Protein AF-A0AAU7NV98-F1 (afdb_monomer)

Sequence (110 aa):
MKRVLNKAGLRRSWMLVFLMVLLPISVEAEEDGRYHAIVLHEGGRTGQSGSFMPKVFIIDSKQGHMWTWEQKTKLQTPKGEFALGTVLTYQGQVRPGKQIGDMVDQAVGR

Mean predicted aligned error: 16.28 Å

pLDDT: mean 71.22, std 14.99, range [38.59, 95.44]

Foldseek 3Di:
DDDDDPVVVVVVVVVVVVVVVPDPPDDPVPVPDQKDKDWAPPPDDPPDPFAPDTKIWIAGPPFQWIWIKGFQGFDQDPVRHTDGGIDIGTPGGDDDDPDPPPHDDDPPDD

Secondary structure (DSSP, 8-state):
------HHHHHHHHHHHHHHHTS-------SS-SEEEEEE--TT-TT--S-SS-EEEEEETTT-EEEEEEEEEEEEPTTS-EEEEEEEEEEEE----SSTT---------

Solvent-accessible surface area (backbone atoms only — not comparable to full-atom values): 7044 Å² total; per-residue (Å²): 138,83,82,81,77,62,64,68,59,55,52,52,52,51,52,52,52,54,55,60,73,68,55,81,91,78,74,85,78,62,89,70,56,60,66,47,77,44,79,40,85,75,44,69,63,94,82,69,87,57,39,93,41,62,34,31,39,36,36,29,76,83,72,27,38,32,34,39,40,37,47,55,32,74,37,80,42,100,84,77,46,76,43,73,38,73,48,78,44,81,74,50,69,51,62,95,51,98,50,94,84,54,74,79,75,80,80,76,80,127

Radius of gyration: 27.64 Å; Cα contacts (8 Å, |Δi|>4): 134; chains: 1; bounding box: 88×34×58 Å

Organism: NCBI:txid3067653

Structure (mmCIF, N/CA/C/O backbone):
data_AF-A0AAU7NV98-F1
#
_entry.id   AF-A0AAU7NV98-F1
#
loop_
_atom_site.group_PDB
_atom_site.id
_atom_site.type_symbol
_atom_site.label_atom_id
_atom_site.label_alt_id
_atom_site.label_comp_id
_atom_site.label_asym_id
_atom_site.label_entity_id
_atom_site.label_seq_id
_atom_site.pdbx_PDB_ins_code
_atom_site.Cartn_x
_atom_site.Cartn_y
_atom_site.Cartn_z
_atom_site.occupancy
_atom_site.B_iso_or_equiv
_atom_site.auth_seq_id
_atom_site.auth_comp_id
_atom_site.auth_asym_id
_atom_site.auth_atom_id
_atom_site.pdbx_PDB_model_num
ATOM 1 N N . MET A 1 1 ? 62.923 -14.566 -34.286 1.00 43.66 1 MET A N 1
ATOM 2 C CA . MET A 1 1 ? 62.393 -13.244 -33.876 1.00 43.66 1 MET A CA 1
ATOM 3 C C . MET A 1 1 ? 61.551 -13.410 -32.611 1.00 43.66 1 MET A C 1
ATOM 5 O O . MET A 1 1 ? 60.505 -14.039 -32.683 1.00 43.66 1 MET A O 1
ATOM 9 N N . LYS A 1 2 ? 62.009 -12.938 -31.441 1.00 48.34 2 LYS A N 1
ATOM 10 C CA . LYS A 1 2 ? 61.248 -13.018 -30.176 1.00 48.34 2 LYS A CA 1
ATOM 11 C C . LYS A 1 2 ? 60.476 -11.705 -29.981 1.00 48.34 2 LYS A C 1
ATOM 13 O O . LYS A 1 2 ? 61.104 -10.657 -29.873 1.00 48.34 2 LYS A O 1
ATOM 18 N N . ARG A 1 3 ? 59.135 -11.743 -29.975 1.00 61.53 3 ARG A N 1
ATOM 19 C CA . ARG A 1 3 ? 58.305 -10.561 -29.662 1.00 61.53 3 ARG A CA 1
ATOM 20 C C . ARG A 1 3 ? 58.517 -10.190 -28.198 1.00 61.53 3 ARG A C 1
ATOM 22 O O . ARG A 1 3 ? 58.245 -10.994 -27.310 1.00 61.53 3 ARG A O 1
ATOM 29 N N . VAL A 1 4 ? 58.997 -8.975 -27.955 1.00 62.75 4 VAL A N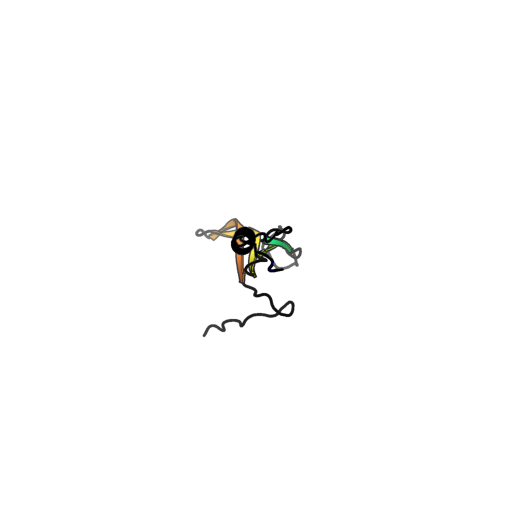 1
ATOM 30 C CA . VAL A 1 4 ? 59.092 -8.406 -26.610 1.00 62.75 4 VAL A CA 1
ATOM 31 C C . VAL A 1 4 ? 57.675 -8.066 -26.160 1.00 62.75 4 VAL A C 1
ATOM 33 O O . VAL A 1 4 ? 57.049 -7.139 -26.669 1.00 62.75 4 VAL A O 1
ATOM 36 N N . LEU A 1 5 ? 57.138 -8.870 -25.243 1.00 62.69 5 LEU A N 1
ATOM 37 C CA . LEU A 1 5 ? 55.810 -8.661 -24.682 1.00 62.69 5 LEU A CA 1
ATOM 38 C C . LEU A 1 5 ? 55.840 -7.404 -23.801 1.00 62.69 5 LEU A C 1
ATOM 40 O O . LEU A 1 5 ? 56.531 -7.363 -22.781 1.00 62.69 5 LEU A O 1
ATOM 44 N N . ASN A 1 6 ? 55.110 -6.367 -24.212 1.00 63.28 6 ASN A N 1
ATOM 45 C CA . ASN A 1 6 ? 55.081 -5.078 -23.530 1.00 63.28 6 ASN A CA 1
ATOM 46 C C . ASN A 1 6 ? 54.315 -5.191 -22.196 1.00 63.28 6 ASN A C 1
ATOM 48 O O . ASN A 1 6 ? 53.100 -4.995 -22.126 1.00 63.28 6 ASN A O 1
ATOM 52 N N . LYS A 1 7 ? 55.041 -5.530 -21.122 1.00 59.59 7 LYS A N 1
ATOM 53 C CA . LYS A 1 7 ? 54.505 -5.731 -19.762 1.00 59.59 7 LYS A CA 1
ATOM 54 C C . LYS A 1 7 ? 53.750 -4.505 -19.231 1.00 59.59 7 LYS A C 1
ATOM 56 O O . LYS A 1 7 ? 52.847 -4.658 -18.411 1.00 59.59 7 LYS A O 1
ATOM 61 N N . ALA A 1 8 ? 54.081 -3.303 -19.711 1.00 60.91 8 ALA A N 1
ATOM 62 C CA . ALA A 1 8 ? 53.393 -2.071 -19.336 1.00 60.91 8 ALA A CA 1
ATOM 63 C C . ALA A 1 8 ? 51.962 -2.002 -19.901 1.00 60.91 8 ALA A C 1
ATOM 65 O O . ALA A 1 8 ? 51.050 -1.568 -19.200 1.00 60.91 8 ALA A O 1
ATOM 66 N N . GLY A 1 9 ? 51.740 -2.492 -21.127 1.00 61.09 9 GLY A N 1
ATOM 67 C CA . GLY A 1 9 ? 50.400 -2.603 -21.715 1.00 61.09 9 GLY A CA 1
ATOM 68 C C . GLY A 1 9 ? 49.538 -3.643 -20.997 1.00 61.09 9 GLY A C 1
ATOM 69 O O . GLY A 1 9 ? 48.356 -3.409 -20.758 1.00 61.09 9 GLY A O 1
ATOM 70 N N . LEU A 1 10 ? 50.154 -4.747 -20.561 1.00 67.88 10 LEU A N 1
ATOM 71 C CA . LEU A 1 10 ? 49.465 -5.799 -19.812 1.00 67.88 10 LEU A CA 1
ATOM 72 C C . LEU A 1 10 ? 48.995 -5.312 -18.430 1.00 67.88 10 LEU A C 1
ATOM 74 O O . LEU A 1 10 ? 47.861 -5.571 -18.043 1.00 67.88 10 LEU A O 1
ATOM 78 N N . ARG A 1 11 ? 49.827 -4.534 -17.722 1.00 68.44 11 ARG A N 1
ATOM 79 C CA . ARG A 1 11 ? 49.471 -3.929 -16.423 1.00 68.44 11 ARG A CA 1
ATOM 80 C C . ARG A 1 11 ? 48.366 -2.879 -16.540 1.00 68.44 11 ARG A C 1
ATOM 82 O O . ARG A 1 11 ? 47.466 -2.856 -15.709 1.00 68.44 11 ARG A O 1
ATOM 89 N N . ARG A 1 12 ? 48.407 -2.043 -17.584 1.00 69.56 12 ARG A N 1
ATOM 90 C CA . ARG A 1 12 ? 47.350 -1.056 -17.869 1.00 69.56 12 ARG A CA 1
ATOM 91 C C . ARG A 1 12 ? 46.020 -1.731 -18.203 1.00 69.56 12 ARG A C 1
ATOM 93 O O . ARG A 1 12 ? 44.990 -1.301 -17.705 1.00 69.56 12 ARG A O 1
ATOM 100 N N . SER A 1 13 ? 46.057 -2.818 -18.973 1.00 71.50 13 SER A N 1
ATOM 101 C CA . SER A 1 13 ? 44.869 -3.617 -19.297 1.00 71.50 13 SER A CA 1
ATOM 102 C C . SER A 1 13 ? 44.230 -4.228 -18.044 1.00 71.50 13 SER A C 1
ATOM 104 O O . SER A 1 13 ? 43.028 -4.104 -17.833 1.00 71.50 13 SER A O 1
ATOM 106 N N . TRP A 1 14 ? 45.040 -4.782 -17.139 1.00 77.00 14 TRP A N 1
ATOM 107 C CA . TRP A 1 14 ? 44.544 -5.338 -15.875 1.00 77.00 14 TRP A CA 1
ATOM 108 C C . TRP A 1 14 ? 43.956 -4.280 -14.942 1.00 77.00 14 TRP A C 1
ATOM 110 O O . TRP A 1 14 ? 42.952 -4.531 -14.282 1.00 77.00 14 TRP A O 1
ATOM 120 N N . MET A 1 15 ? 44.541 -3.083 -14.919 1.00 75.69 15 MET A N 1
ATOM 121 C CA . MET A 1 15 ? 44.028 -1.975 -14.118 1.00 75.69 15 MET A CA 1
ATOM 122 C C . MET A 1 15 ? 42.673 -1.467 -14.641 1.00 75.69 15 MET A C 1
ATOM 124 O O . MET A 1 15 ? 41.802 -1.138 -13.843 1.00 75.69 15 MET A O 1
ATOM 128 N N . LEU A 1 16 ? 42.463 -1.474 -15.963 1.00 74.12 16 LEU A N 1
ATOM 129 C CA . LEU A 1 16 ? 41.179 -1.128 -16.586 1.00 74.12 16 LEU A CA 1
ATOM 130 C C . LEU A 1 16 ? 40.090 -2.173 -16.298 1.00 74.12 16 LEU A C 1
ATOM 132 O O . LEU A 1 16 ? 38.950 -1.802 -16.032 1.00 74.12 16 LEU A O 1
ATOM 136 N N . VAL A 1 17 ? 40.440 -3.464 -16.282 1.00 77.56 17 VAL A N 1
ATOM 137 C CA . VAL A 1 17 ? 39.510 -4.541 -15.894 1.00 77.56 17 VAL A CA 1
ATOM 138 C C . VAL A 1 17 ? 39.124 -4.422 -14.417 1.00 77.56 17 VAL A C 1
ATOM 140 O O . VAL A 1 17 ? 37.948 -4.521 -14.081 1.00 77.56 17 VAL A O 1
ATOM 143 N N . PHE A 1 18 ? 40.089 -4.143 -13.537 1.00 76.88 18 PHE A N 1
ATOM 144 C CA . PHE A 1 18 ? 39.821 -3.963 -12.107 1.00 76.88 18 PHE A CA 1
ATOM 145 C C . PHE A 1 18 ? 38.945 -2.730 -11.838 1.00 76.88 18 PHE A C 1
ATOM 147 O O . PHE A 1 18 ? 38.048 -2.776 -11.001 1.00 76.88 18 PHE A O 1
ATOM 154 N N . LEU A 1 19 ? 39.154 -1.651 -12.599 1.00 73.94 19 LEU A N 1
ATOM 155 C CA . LEU A 1 19 ? 38.345 -0.436 -12.523 1.00 73.94 19 LEU A CA 1
ATOM 156 C C . LEU A 1 19 ? 36.903 -0.656 -13.014 1.00 73.94 19 LEU A C 1
ATOM 158 O O . LEU A 1 19 ? 35.993 -0.068 -12.442 1.00 73.94 19 LEU A O 1
ATOM 162 N N . MET A 1 20 ? 36.671 -1.528 -14.005 1.00 70.19 20 MET A N 1
ATOM 163 C CA . MET A 1 20 ? 35.311 -1.897 -14.432 1.00 70.19 20 MET A CA 1
ATOM 164 C C . MET A 1 20 ? 34.560 -2.754 -13.405 1.00 70.19 20 MET A C 1
ATOM 166 O O . MET A 1 20 ? 33.350 -2.611 -13.275 1.00 70.19 20 MET A O 1
ATOM 170 N N . VAL A 1 21 ? 35.256 -3.614 -12.653 1.00 69.81 21 VAL A N 1
ATOM 171 C CA . VAL A 1 21 ? 34.647 -4.465 -11.608 1.00 69.81 21 VAL A CA 1
ATOM 172 C C . VAL A 1 21 ? 34.244 -3.655 -10.364 1.00 69.81 21 VAL A C 1
ATOM 174 O O . VAL A 1 21 ? 33.362 -4.066 -9.617 1.00 69.81 21 VAL A O 1
ATOM 177 N N . LEU A 1 22 ? 34.858 -2.487 -10.154 1.00 65.62 22 LEU A N 1
ATOM 178 C CA . LEU A 1 22 ? 34.575 -1.578 -9.036 1.00 65.62 22 LEU A CA 1
ATOM 179 C C . LEU A 1 22 ? 33.440 -0.577 -9.310 1.00 65.62 22 LEU A C 1
ATOM 181 O O . LEU A 1 22 ? 33.115 0.211 -8.422 1.00 65.62 22 LEU A O 1
ATOM 185 N N . LEU A 1 23 ? 32.840 -0.578 -10.504 1.00 65.25 23 LEU A N 1
ATOM 186 C CA . LEU A 1 23 ? 31.701 0.288 -10.804 1.00 65.25 23 LEU A CA 1
ATOM 187 C C . LEU A 1 23 ? 30.429 -0.301 -10.164 1.00 65.25 23 LEU A C 1
ATOM 189 O O . LEU A 1 23 ? 30.006 -1.387 -10.565 1.00 65.25 23 LEU A O 1
ATOM 193 N N . PRO A 1 24 ? 29.791 0.374 -9.188 1.00 62.12 24 PRO A N 1
ATOM 194 C CA . PRO A 1 24 ? 28.509 -0.077 -8.666 1.00 62.12 24 PRO A CA 1
ATOM 195 C C . PRO A 1 24 ? 27.454 0.036 -9.773 1.00 62.12 24 PRO A C 1
ATOM 197 O O . PRO A 1 24 ? 27.106 1.135 -10.205 1.00 62.12 24 PRO A O 1
ATOM 200 N N . ILE A 1 25 ? 26.935 -1.101 -10.239 1.00 63.84 25 ILE A N 1
ATOM 201 C CA . ILE A 1 25 ? 25.778 -1.142 -11.138 1.00 63.84 25 ILE A CA 1
ATOM 202 C C . ILE A 1 25 ? 24.528 -0.942 -10.277 1.00 63.84 25 ILE A C 1
ATOM 204 O O . ILE A 1 25 ? 23.848 -1.897 -9.920 1.00 63.84 25 ILE A O 1
ATOM 208 N N . SER A 1 26 ? 24.251 0.300 -9.894 1.00 60.72 26 SER A N 1
ATOM 209 C CA . SER A 1 26 ? 23.048 0.630 -9.127 1.00 60.72 26 SER A CA 1
ATOM 210 C C . SER A 1 26 ? 22.314 1.778 -9.790 1.00 60.72 26 SER A C 1
ATOM 212 O O . SER A 1 26 ? 22.342 2.909 -9.316 1.00 60.72 26 SER A O 1
ATOM 214 N N . VAL A 1 27 ? 21.650 1.467 -10.898 1.00 50.31 27 VAL A N 1
ATOM 215 C CA . VAL A 1 27 ? 20.558 2.289 -11.411 1.00 50.31 27 VAL A CA 1
ATOM 216 C C . VAL A 1 27 ? 19.421 1.333 -11.752 1.00 50.31 27 VAL A C 1
ATOM 218 O O . VAL A 1 27 ? 19.244 0.931 -12.897 1.00 50.31 27 VAL A O 1
ATOM 221 N N . GLU A 1 28 ? 18.661 0.932 -10.728 1.00 53.72 28 GLU A N 1
ATOM 222 C CA . GLU A 1 28 ? 17.245 0.633 -10.947 1.00 53.72 28 GLU A CA 1
ATOM 223 C C . GLU A 1 28 ? 16.617 1.972 -11.345 1.00 53.72 28 GLU A C 1
ATOM 225 O O . GLU A 1 28 ? 16.292 2.799 -10.495 1.00 53.72 28 GLU A O 1
ATOM 230 N N . ALA A 1 29 ? 16.569 2.239 -12.651 1.00 46.62 29 ALA A N 1
ATOM 231 C CA . ALA A 1 29 ? 15.746 3.299 -13.202 1.00 46.62 29 ALA A CA 1
ATOM 232 C C . ALA A 1 29 ? 14.291 2.872 -12.993 1.00 46.62 29 ALA A C 1
ATOM 234 O O . ALA A 1 29 ? 13.692 2.189 -13.818 1.00 46.62 29 ALA A O 1
ATOM 235 N N . GLU A 1 30 ? 13.764 3.200 -11.823 1.00 54.94 30 GLU A N 1
ATOM 236 C CA . GLU A 1 30 ? 12.361 3.043 -11.488 1.00 54.94 30 GLU A CA 1
ATOM 237 C C . GLU A 1 30 ? 11.598 4.162 -12.216 1.00 54.94 30 GLU A C 1
ATOM 239 O O . GLU A 1 30 ? 11.316 5.216 -11.653 1.00 54.94 30 GLU A O 1
ATOM 244 N N . GLU A 1 31 ? 11.364 3.980 -13.523 1.00 56.62 31 GLU A N 1
ATOM 245 C CA . GLU A 1 31 ? 10.587 4.924 -14.351 1.00 56.62 31 GLU A CA 1
ATOM 246 C C . GLU A 1 31 ? 9.137 5.084 -13.859 1.00 56.62 31 GLU A C 1
ATOM 248 O O . GLU A 1 31 ? 8.469 6.057 -14.201 1.00 56.62 31 GLU A O 1
ATOM 253 N N . ASP A 1 32 ? 8.675 4.162 -13.017 1.00 64.75 32 ASP A N 1
ATOM 254 C CA . ASP A 1 32 ? 7.341 4.108 -12.438 1.00 64.75 32 ASP A CA 1
ATOM 255 C C . ASP A 1 32 ? 7.527 3.943 -10.922 1.00 64.75 32 ASP A C 1
ATOM 257 O O . ASP A 1 32 ? 7.802 2.847 -10.443 1.00 64.75 32 ASP A O 1
ATOM 261 N N . GLY A 1 33 ? 7.565 5.064 -10.193 1.00 76.31 33 GLY A N 1
ATOM 262 C CA . GLY A 1 33 ? 8.078 5.140 -8.818 1.00 76.31 33 GLY A CA 1
ATOM 263 C C . GLY A 1 33 ? 7.565 4.052 -7.860 1.00 76.31 33 GLY A C 1
ATOM 264 O O . GLY A 1 33 ? 6.438 3.586 -7.976 1.00 76.31 33 GLY A O 1
ATOM 265 N N . ARG A 1 34 ? 8.375 3.720 -6.843 1.00 87.44 34 ARG A N 1
ATOM 266 C CA . ARG A 1 34 ? 8.215 2.597 -5.891 1.00 87.44 34 ARG A CA 1
ATOM 267 C C . ARG A 1 34 ? 6.815 2.329 -5.365 1.00 87.44 34 ARG A C 1
ATOM 269 O O . ARG A 1 34 ? 6.485 1.199 -5.018 1.00 87.44 34 ARG A O 1
ATOM 276 N N . TYR A 1 35 ? 6.018 3.372 -5.210 1.00 91.00 35 TYR A N 1
ATOM 277 C CA . TYR A 1 35 ? 4.677 3.265 -4.669 1.00 91.00 35 TYR A CA 1
ATOM 278 C C . TYR A 1 35 ? 3.660 3.476 -5.782 1.00 91.00 35 TYR A C 1
ATOM 280 O O . TYR A 1 35 ? 3.523 4.587 -6.293 1.00 91.00 35 TYR A O 1
ATOM 288 N N . HIS A 1 36 ? 2.885 2.439 -6.087 1.00 91.44 36 HIS A N 1
ATOM 289 C CA . HIS A 1 36 ? 1.768 2.549 -7.018 1.00 91.44 36 HIS A CA 1
ATOM 290 C C . HIS A 1 36 ? 0.467 2.755 -6.248 1.00 91.44 36 HIS A C 1
ATOM 292 O O . HIS A 1 36 ? 0.169 2.017 -5.306 1.00 91.44 36 HIS A O 1
ATOM 298 N N . ALA A 1 37 ? -0.314 3.751 -6.664 1.00 91.56 37 ALA A N 1
ATOM 299 C CA . ALA A 1 37 ? -1.602 4.090 -6.073 1.00 91.56 37 ALA A CA 1
ATOM 300 C C . ALA A 1 37 ? -2.745 3.756 -7.041 1.00 91.56 37 ALA A C 1
ATOM 302 O O . ALA A 1 37 ? -2.774 4.229 -8.175 1.00 91.56 37 ALA A O 1
ATOM 303 N N . ILE A 1 38 ? -3.709 2.962 -6.580 1.00 90.00 38 ILE A N 1
ATOM 304 C CA . ILE A 1 38 ? -4.861 2.497 -7.354 1.00 90.00 38 ILE A CA 1
ATOM 305 C C . ILE A 1 38 ? -6.133 2.983 -6.668 1.00 90.00 38 ILE A C 1
ATOM 307 O O . ILE A 1 38 ? -6.390 2.680 -5.503 1.00 90.00 38 ILE A O 1
ATOM 311 N N . VAL A 1 39 ? -6.955 3.736 -7.396 1.00 88.31 39 VAL A N 1
ATOM 312 C CA . VAL A 1 39 ? -8.244 4.220 -6.895 1.00 88.31 39 VAL A CA 1
ATOM 313 C C . VAL A 1 39 ? -9.259 3.074 -6.911 1.00 88.31 39 VAL A C 1
ATOM 315 O O . VAL A 1 39 ? -9.628 2.563 -7.969 1.00 88.31 39 VAL A O 1
ATOM 318 N N . LEU A 1 40 ? -9.738 2.677 -5.734 1.00 83.38 40 LEU A N 1
ATOM 319 C CA . LEU A 1 40 ? -10.796 1.686 -5.570 1.00 83.38 40 LEU A CA 1
ATOM 320 C C . LEU A 1 40 ? -12.153 2.393 -5.689 1.00 83.38 40 LEU A C 1
ATOM 322 O O . LEU A 1 40 ? -12.584 3.116 -4.789 1.00 83.38 40 LEU A O 1
ATOM 326 N N . HIS A 1 41 ? -12.834 2.179 -6.814 1.00 69.69 41 HIS A N 1
ATOM 327 C CA . HIS A 1 41 ? -14.090 2.860 -7.152 1.00 69.69 41 HIS A CA 1
ATOM 328 C C . HIS A 1 41 ? -15.326 2.297 -6.416 1.00 69.69 41 HIS A C 1
ATOM 330 O O . HIS A 1 41 ? -16.427 2.809 -6.592 1.00 69.69 41 HIS A O 1
ATOM 336 N N . GLU A 1 42 ? -15.169 1.295 -5.542 1.00 61.34 42 GLU A N 1
ATOM 337 C CA . GLU A 1 42 ? -16.266 0.705 -4.754 1.00 61.34 42 GLU A CA 1
ATOM 338 C C . GLU A 1 42 ? -16.465 1.344 -3.361 1.00 61.34 42 GLU A C 1
ATOM 340 O O . GLU A 1 42 ? -16.917 0.697 -2.418 1.00 61.34 42 GLU A O 1
ATOM 345 N N . GLY A 1 43 ? -16.181 2.636 -3.199 1.00 50.22 43 GLY A N 1
ATOM 346 C CA . GLY A 1 43 ? -16.586 3.395 -2.009 1.00 50.22 43 GLY A CA 1
ATOM 347 C C . GLY A 1 43 ? -18.059 3.808 -2.079 1.00 50.22 43 GLY A C 1
ATOM 348 O O . GLY A 1 43 ? -18.342 4.999 -2.142 1.00 50.22 43 GLY A O 1
ATOM 349 N N . GLY A 1 44 ? -18.998 2.857 -2.172 1.00 45.47 44 GLY A N 1
ATOM 350 C CA . GLY A 1 44 ? -20.410 3.223 -2.363 1.00 45.47 44 GLY A CA 1
ATOM 351 C C . GLY A 1 44 ? -21.426 2.129 -2.695 1.00 45.47 44 GLY A C 1
ATOM 352 O O . GLY A 1 44 ? -22.507 2.467 -3.176 1.00 45.47 44 GLY A O 1
ATOM 353 N N . ARG A 1 45 ? -21.162 0.836 -2.447 1.00 46.09 45 ARG A N 1
ATOM 354 C CA . ARG A 1 45 ? -22.263 -0.148 -2.465 1.00 46.09 45 ARG A CA 1
ATOM 355 C C . ARG A 1 45 ? -23.183 0.128 -1.275 1.00 46.09 45 ARG A C 1
ATOM 357 O O . ARG A 1 45 ? -22.746 0.209 -0.127 1.00 46.09 45 ARG A O 1
ATOM 36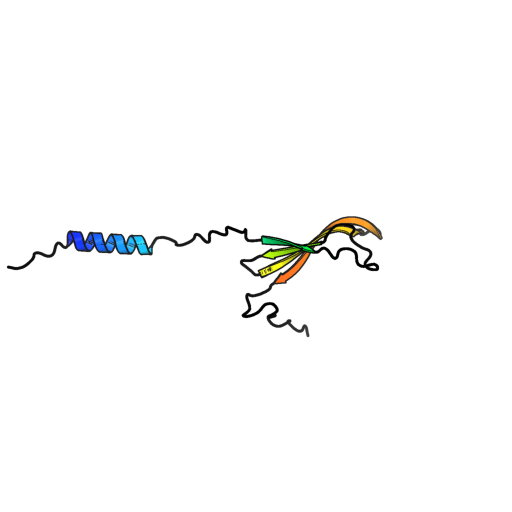4 N N . THR A 1 46 ? -24.458 0.318 -1.593 1.00 45.56 46 THR A N 1
ATOM 365 C CA . THR A 1 46 ? -25.562 0.657 -0.690 1.00 45.56 46 THR A CA 1
ATOM 366 C C . THR A 1 46 ? -25.568 -0.254 0.541 1.00 45.56 46 THR A C 1
ATOM 368 O O . THR A 1 46 ? -25.993 -1.404 0.457 1.00 45.56 46 THR A O 1
ATOM 371 N N . GLY A 1 47 ? -25.062 0.245 1.674 1.00 49.88 47 GLY A N 1
ATOM 372 C CA . GLY A 1 47 ? -25.042 -0.475 2.954 1.00 49.88 47 GLY A CA 1
ATOM 373 C C . GLY A 1 47 ? -23.787 -0.264 3.810 1.00 49.88 47 GLY A C 1
ATOM 374 O O . GLY A 1 47 ? -23.878 -0.336 5.032 1.00 49.88 47 GLY A O 1
ATOM 375 N N . GLN A 1 48 ? -22.632 0.071 3.220 1.00 53.25 48 GLN A N 1
ATOM 376 C CA . GLN A 1 48 ? -21.427 0.436 3.982 1.00 53.25 48 GLN A CA 1
ATOM 377 C C . GLN A 1 48 ? -21.374 1.951 4.205 1.00 53.25 48 GLN A C 1
ATOM 379 O O . GLN A 1 48 ? -20.799 2.718 3.437 1.00 53.25 48 GLN A O 1
ATOM 384 N N . SER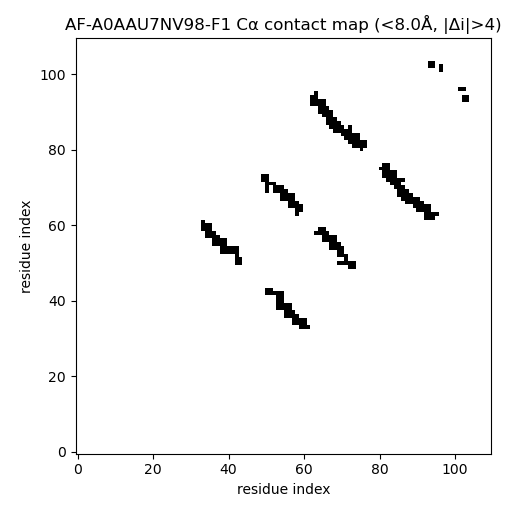 A 1 49 ? -22.026 2.395 5.278 1.00 49.38 49 SER A N 1
ATOM 385 C CA . SER A 1 49 ? -21.921 3.768 5.777 1.00 49.38 49 SER A CA 1
ATOM 386 C C . SER A 1 49 ? -20.492 4.033 6.263 1.00 49.38 49 SER A C 1
ATOM 388 O O . SER A 1 49 ? -20.124 3.567 7.340 1.00 49.38 49 SER A O 1
ATOM 390 N N . GLY A 1 50 ? -19.708 4.832 5.534 1.00 53.78 50 GLY A N 1
ATOM 391 C CA . GLY A 1 50 ? -18.411 5.279 6.053 1.00 53.78 50 GLY A CA 1
ATOM 392 C C . GLY A 1 50 ? -17.684 6.361 5.260 1.00 53.78 50 GLY A C 1
ATOM 393 O O . GLY A 1 50 ? -17.241 7.329 5.871 1.00 53.78 50 GLY A O 1
ATOM 394 N N . SER A 1 51 ? -17.585 6.235 3.933 1.00 53.91 51 SER A N 1
ATOM 395 C CA . SER A 1 51 ? -16.788 7.151 3.102 1.00 53.91 51 SER A CA 1
ATOM 396 C C . SER A 1 51 ? -17.555 7.608 1.861 1.00 53.91 51 SER A C 1
ATOM 398 O O . SER A 1 51 ? -18.087 6.789 1.122 1.00 53.91 51 SER A O 1
ATOM 400 N N . PHE A 1 52 ? -17.584 8.924 1.628 1.00 57.81 52 PHE A N 1
ATOM 401 C CA . PHE A 1 52 ? -18.063 9.553 0.385 1.00 57.81 52 PHE A CA 1
ATOM 402 C C . PHE A 1 52 ? -16.924 9.799 -0.622 1.00 57.81 52 PHE A C 1
ATOM 404 O O . PHE A 1 52 ? -17.146 10.369 -1.688 1.00 57.81 52 PHE A O 1
ATOM 411 N N . MET A 1 53 ? -15.688 9.450 -0.254 1.00 67.00 53 MET A N 1
ATOM 412 C CA . MET A 1 53 ? -14.486 9.645 -1.063 1.00 67.00 53 MET A CA 1
ATOM 413 C C . MET A 1 53 ? -13.933 8.279 -1.486 1.00 67.00 53 MET A C 1
ATOM 415 O O . MET A 1 53 ? -14.073 7.304 -0.737 1.00 67.00 53 MET A O 1
ATOM 419 N N . PRO A 1 54 ? -13.297 8.188 -2.662 1.00 71.56 54 PRO A N 1
ATOM 420 C CA . PRO A 1 54 ? -12.714 6.936 -3.115 1.00 71.56 54 PRO A CA 1
ATOM 421 C C . PRO A 1 54 ? -11.613 6.465 -2.155 1.00 71.56 54 PRO A C 1
ATOM 423 O O . PRO A 1 54 ? -10.785 7.255 -1.699 1.00 71.56 54 PRO A O 1
ATOM 426 N N . LYS A 1 55 ? -11.602 5.162 -1.860 1.00 84.94 55 LYS A N 1
ATOM 427 C CA . LYS A 1 55 ? -10.493 4.503 -1.161 1.00 84.94 55 LYS A CA 1
ATOM 428 C C . LYS A 1 55 ? -9.339 4.343 -2.147 1.00 84.94 55 LYS A C 1
ATOM 430 O O . LYS A 1 55 ? -9.564 3.978 -3.296 1.00 84.94 55 LYS A O 1
ATOM 435 N N . VAL A 1 56 ? -8.108 4.570 -1.708 1.00 90.44 56 VAL A N 1
ATOM 436 C CA . VAL A 1 56 ? -6.912 4.341 -2.530 1.00 90.44 56 VAL A CA 1
ATOM 437 C C . VAL A 1 56 ? -6.132 3.169 -1.958 1.00 90.44 56 VAL A C 1
ATOM 439 O O . VAL A 1 56 ? -5.865 3.121 -0.761 1.00 90.44 56 VAL A O 1
ATOM 442 N N . PHE A 1 57 ? -5.773 2.215 -2.805 1.00 91.44 57 PHE A N 1
ATOM 443 C CA . PHE A 1 57 ? -4.852 1.136 -2.480 1.00 91.44 57 PHE A CA 1
ATOM 444 C C . PHE A 1 57 ? -3.437 1.533 -2.893 1.00 91.44 57 PHE A C 1
ATOM 446 O O . PHE A 1 57 ? -3.244 2.020 -4.002 1.00 91.44 57 PHE A O 1
ATOM 453 N N . ILE A 1 58 ? -2.463 1.344 -2.009 1.00 93.94 58 ILE A N 1
ATOM 454 C CA . ILE A 1 58 ? -1.058 1.683 -2.245 1.00 93.94 58 ILE A CA 1
ATOM 455 C C . ILE A 1 58 ? -0.234 0.407 -2.104 1.00 93.94 58 ILE A C 1
ATOM 457 O O . ILE A 1 58 ? -0.349 -0.267 -1.080 1.00 93.94 58 ILE A O 1
ATOM 461 N N . ILE A 1 59 ? 0.608 0.099 -3.091 1.00 92.69 59 ILE A N 1
ATOM 462 C CA . ILE A 1 59 ? 1.552 -1.024 -3.050 1.00 92.69 59 ILE A CA 1
ATOM 463 C C . ILE A 1 59 ? 2.982 -0.545 -3.300 1.00 92.69 59 ILE A C 1
ATOM 465 O O . ILE A 1 59 ? 3.243 0.212 -4.230 1.00 92.69 59 ILE A O 1
ATOM 469 N N . ASP A 1 60 ? 3.897 -0.996 -2.449 1.00 90.81 60 ASP A N 1
ATOM 470 C CA . ASP A 1 60 ? 5.341 -0.880 -2.622 1.00 90.81 60 ASP A CA 1
ATOM 471 C C . ASP A 1 60 ? 5.818 -1.979 -3.579 1.00 90.81 60 ASP A C 1
ATOM 473 O O . ASP A 1 60 ? 5.817 -3.155 -3.217 1.00 90.81 60 ASP A O 1
ATOM 477 N N . SER A 1 61 ? 6.225 -1.621 -4.794 1.00 85.38 61 SER A N 1
ATOM 478 C CA . SER A 1 61 ? 6.693 -2.566 -5.817 1.00 85.38 61 SER A CA 1
ATOM 479 C C . SER A 1 61 ? 8.013 -3.251 -5.448 1.00 85.38 61 SER A C 1
ATOM 481 O O . SER A 1 61 ? 8.296 -4.344 -5.938 1.00 85.38 61 SER A O 1
ATOM 483 N N . LYS A 1 62 ? 8.803 -2.659 -4.543 1.00 84.88 62 LYS A N 1
ATOM 484 C CA . LYS A 1 62 ? 10.115 -3.174 -4.139 1.00 84.88 62 LYS A CA 1
ATOM 485 C C . LYS A 1 62 ? 10.024 -4.185 -3.006 1.00 84.88 62 LYS A C 1
ATOM 487 O O . LYS A 1 62 ? 10.706 -5.208 -3.029 1.00 84.88 62 LYS A O 1
ATOM 492 N N . GLN A 1 63 ? 9.226 -3.885 -1.983 1.00 85.50 63 GLN A N 1
ATOM 493 C CA . GLN A 1 63 ? 9.123 -4.729 -0.783 1.00 85.50 63 GLN A CA 1
ATOM 494 C C . GLN A 1 63 ? 7.763 -5.417 -0.638 1.00 85.50 63 GLN A C 1
ATOM 496 O O . GLN A 1 63 ? 7.614 -6.270 0.232 1.00 85.50 63 GLN A O 1
ATOM 501 N N . GLY A 1 64 ? 6.777 -5.074 -1.466 1.00 87.88 64 GLY A N 1
ATOM 502 C CA . GLY A 1 64 ? 5.444 -5.672 -1.456 1.00 87.88 64 GLY A CA 1
ATOM 503 C C . GLY A 1 64 ? 4.547 -5.210 -0.309 1.00 87.88 64 GLY A C 1
ATOM 504 O O . GLY A 1 64 ? 3.496 -5.802 -0.084 1.00 87.88 64 GLY A O 1
ATOM 505 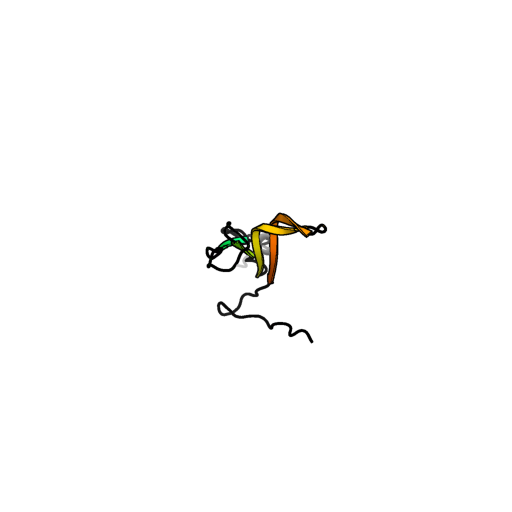N N . HIS A 1 65 ? 4.937 -4.188 0.453 1.00 91.81 65 HIS A N 1
ATOM 506 C CA . HIS A 1 65 ? 4.091 -3.623 1.501 1.00 91.81 65 HIS A CA 1
ATOM 507 C C . HIS A 1 65 ? 2.850 -2.951 0.910 1.00 91.81 65 HIS A C 1
ATOM 509 O O . HIS A 1 65 ? 2.915 -2.317 -0.142 1.00 91.81 65 HIS A O 1
ATOM 515 N N . MET A 1 66 ? 1.719 -3.085 1.597 1.00 94.06 66 MET A N 1
ATOM 516 C CA . MET A 1 66 ? 0.428 -2.608 1.117 1.00 94.06 66 MET A CA 1
ATOM 517 C C . MET A 1 66 ? -0.282 -1.760 2.165 1.00 94.06 66 MET A C 1
ATOM 519 O O . MET A 1 66 ? -0.293 -2.088 3.355 1.00 94.06 66 MET A O 1
ATOM 523 N N . TRP A 1 67 ? -0.961 -0.716 1.702 1.00 95.44 67 TRP A N 1
ATOM 524 C CA . TRP A 1 67 ? -1.802 0.142 2.528 1.00 95.44 67 TRP A CA 1
ATOM 525 C C . TRP A 1 67 ? -3.114 0.477 1.826 1.00 95.44 67 TRP A C 1
ATOM 527 O O . TRP A 1 67 ? -3.212 0.462 0.600 1.00 95.44 67 TRP A O 1
ATOM 537 N N . THR A 1 68 ? -4.120 0.851 2.610 1.00 91.94 68 THR A N 1
ATOM 538 C CA . THR A 1 68 ? -5.290 1.575 2.110 1.00 91.94 68 THR A CA 1
ATOM 539 C C . THR A 1 68 ? -5.346 2.957 2.724 1.00 91.94 68 THR A C 1
ATOM 541 O O . THR A 1 68 ? -5.223 3.107 3.939 1.00 91.94 68 THR A O 1
ATOM 544 N N . TRP A 1 69 ? -5.576 3.951 1.883 1.00 90.50 69 TRP A N 1
ATOM 545 C CA . TRP A 1 69 ? -5.765 5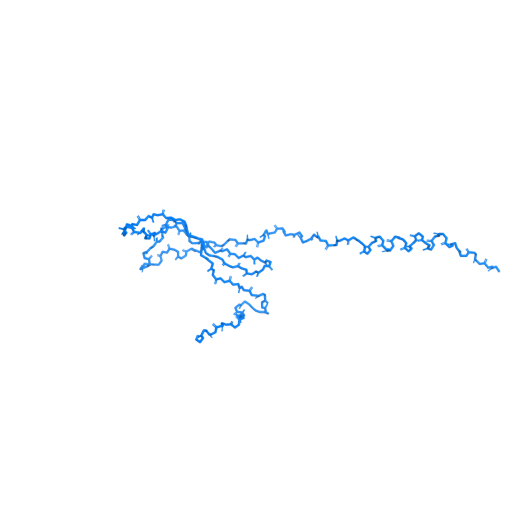.335 2.263 1.00 90.50 69 TRP A CA 1
ATOM 546 C C . TRP A 1 69 ? -7.230 5.727 2.072 1.00 90.50 69 TRP A C 1
ATOM 548 O O . TRP A 1 69 ? -7.802 5.546 0.996 1.00 90.50 69 TRP A O 1
ATOM 558 N N . GLU A 1 70 ? -7.842 6.242 3.133 1.00 86.25 70 GLU A N 1
ATOM 559 C CA . GLU A 1 70 ? -9.242 6.659 3.163 1.00 86.25 70 GLU A CA 1
ATOM 560 C C . GLU A 1 70 ? -9.336 8.092 3.679 1.00 86.25 70 GLU A C 1
ATOM 562 O O . GLU A 1 70 ? -8.848 8.415 4.763 1.00 86.25 70 GLU A O 1
ATOM 567 N N . GLN A 1 71 ? -9.984 8.968 2.915 1.00 79.19 71 GLN A N 1
ATOM 568 C CA . GLN A 1 71 ? -10.267 10.336 3.340 1.00 79.19 71 GLN A CA 1
ATOM 569 C C . GLN A 1 71 ? -11.677 10.446 3.916 1.00 79.19 71 GLN A C 1
ATOM 571 O O . GLN A 1 71 ? -12.586 9.735 3.496 1.00 79.19 71 GLN A O 1
ATOM 576 N N . LYS A 1 72 ? -11.878 11.395 4.838 1.00 74.19 72 LYS A N 1
ATOM 577 C CA . LYS A 1 72 ? -13.185 11.705 5.446 1.00 74.19 72 LYS A CA 1
ATOM 578 C C . LYS A 1 72 ? -13.866 10.476 6.067 1.00 74.19 72 LYS A C 1
ATOM 580 O O . LYS A 1 72 ? -15.085 10.342 6.015 1.00 74.19 72 LYS A O 1
ATOM 585 N N . THR A 1 73 ? -13.075 9.602 6.679 1.00 71.94 73 THR A N 1
ATOM 586 C CA . THR A 1 73 ? -13.583 8.481 7.475 1.00 71.94 73 THR A CA 1
ATOM 587 C C . THR A 1 73 ? -14.125 9.005 8.801 1.00 71.94 73 THR A C 1
ATOM 589 O O . THR A 1 73 ? -13.518 9.890 9.408 1.00 71.94 73 THR A O 1
ATOM 592 N N . LYS A 1 74 ? -15.257 8.459 9.261 1.00 74.06 74 LYS A N 1
ATOM 593 C CA . LYS A 1 74 ? -15.782 8.715 10.610 1.00 74.06 74 LYS A CA 1
ATOM 594 C C . LYS A 1 74 ? -14.872 8.057 11.649 1.00 74.06 74 LYS A C 1
ATOM 596 O O . LYS A 1 74 ? -14.858 6.837 11.780 1.00 74.06 74 LYS A O 1
ATOM 601 N N . LEU A 1 75 ? -14.141 8.868 12.397 1.00 76.50 75 LEU A N 1
ATOM 602 C CA . LEU A 1 75 ? -13.302 8.452 13.514 1.00 76.50 75 LEU A CA 1
ATOM 603 C C . LEU A 1 75 ? -14.046 8.688 14.823 1.00 76.50 75 LEU A C 1
ATOM 605 O O . LEU A 1 75 ? -14.561 9.784 15.037 1.00 76.50 75 LEU A O 1
ATOM 609 N N . GLN A 1 76 ? -14.093 7.684 15.698 1.00 77.50 76 GLN A N 1
ATOM 610 C CA . GLN A 1 76 ? -14.597 7.880 17.057 1.00 77.50 76 GLN A CA 1
ATOM 611 C C . GLN A 1 76 ? -13.582 8.677 17.874 1.00 77.50 76 GLN A C 1
ATOM 613 O O . GLN A 1 76 ? -12.396 8.345 17.910 1.00 77.50 76 GLN A O 1
ATOM 618 N N . THR A 1 77 ? -14.049 9.725 18.542 1.00 76.81 77 THR A N 1
ATOM 619 C CA . THR A 1 77 ? -13.250 10.460 19.519 1.00 76.81 77 THR A CA 1
ATOM 620 C C . THR A 1 77 ? -13.382 9.803 20.897 1.00 76.81 77 THR A C 1
ATOM 622 O O . THR A 1 77 ? -14.388 9.148 21.179 1.00 76.81 77 THR A O 1
ATOM 625 N N . PRO A 1 78 ? -12.424 10.024 21.817 1.00 77.38 78 PRO A N 1
ATOM 626 C CA . PRO A 1 78 ? -12.525 9.533 23.195 1.00 77.38 78 PRO A CA 1
ATOM 627 C C . PRO A 1 78 ? -13.776 10.015 23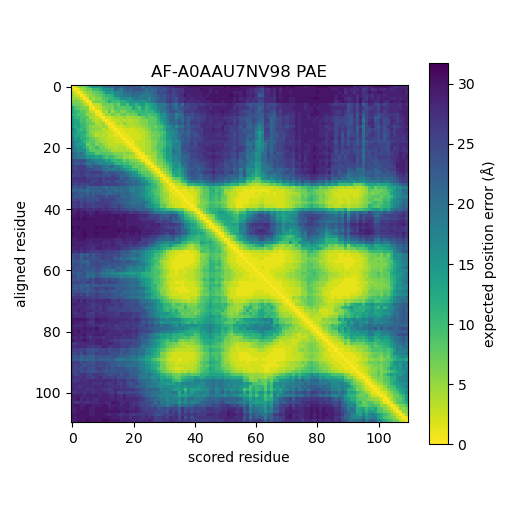.952 1.00 77.38 78 PRO A C 1
ATOM 629 O O . PRO A 1 78 ? -14.121 9.454 24.985 1.00 77.38 78 PRO A O 1
ATOM 632 N N . LYS A 1 79 ? -14.452 11.060 23.451 1.00 82.81 79 LYS A N 1
ATOM 633 C CA . LYS A 1 79 ? -15.685 11.624 24.017 1.00 82.81 79 LYS A CA 1
ATOM 634 C C . LYS A 1 79 ? -16.965 11.032 23.405 1.00 82.81 79 LYS A C 1
ATOM 636 O O . LYS A 1 79 ? -18.052 11.485 23.743 1.00 82.81 79 LYS A O 1
ATOM 641 N N . GLY A 1 80 ? -16.852 10.047 22.510 1.00 78.50 80 GLY A N 1
ATOM 642 C CA . GLY A 1 80 ? -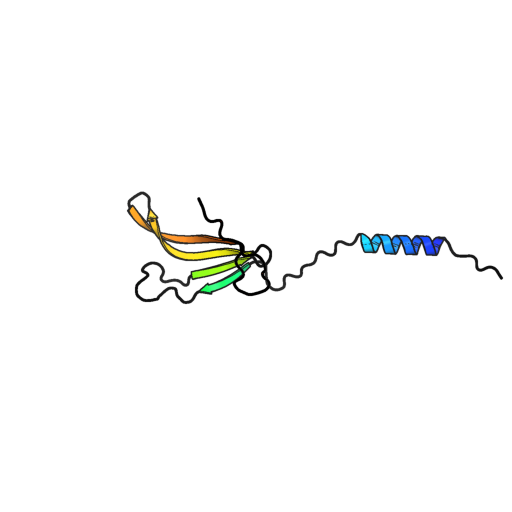17.992 9.429 21.820 1.00 78.50 80 GLY A CA 1
ATOM 643 C C . GLY A 1 80 ? -18.545 10.245 20.646 1.00 78.50 80 GLY A C 1
ATOM 644 O O . GLY A 1 80 ? -19.556 9.871 20.058 1.00 78.50 80 GLY A O 1
ATOM 645 N N . GLU A 1 81 ? -17.887 11.346 20.282 1.00 80.56 81 GLU A N 1
ATOM 646 C CA . GLU A 1 81 ? -18.220 12.132 19.092 1.00 80.56 81 GLU A CA 1
ATOM 647 C C . GLU A 1 81 ? -17.551 11.526 17.850 1.00 80.56 81 GLU A C 1
ATOM 649 O O . GLU A 1 81 ? -16.633 10.710 17.955 1.00 80.56 81 GLU A O 1
ATOM 654 N N . PHE A 1 82 ? -17.975 11.951 16.660 1.00 76.19 82 PHE A N 1
ATOM 655 C CA . PHE A 1 82 ? -17.323 11.562 15.411 1.00 76.19 82 PHE A CA 1
ATOM 656 C C . PHE A 1 82 ? -16.581 12.741 14.793 1.00 76.19 82 PHE A C 1
ATOM 658 O O . PHE A 1 82 ? -17.158 13.806 14.583 1.00 76.19 82 PHE A O 1
ATOM 665 N N . ALA A 1 83 ? -15.318 12.521 14.441 1.00 77.81 83 ALA A N 1
ATOM 666 C CA . ALA A 1 83 ? -14.534 13.436 13.624 1.00 77.81 83 ALA A CA 1
ATOM 667 C C . ALA A 1 83 ? -14.357 12.855 12.217 1.00 77.81 83 ALA A C 1
ATOM 669 O O . ALA A 1 83 ? -14.246 11.642 12.048 1.00 77.81 83 ALA A O 1
ATOM 670 N N . LEU A 1 84 ? -14.314 13.714 11.198 1.00 80.44 84 LEU A N 1
ATOM 671 C CA . LEU A 1 84 ? -13.876 13.301 9.868 1.00 80.44 84 LEU A CA 1
ATOM 672 C C . LEU A 1 84 ? -12.356 13.374 9.815 1.00 80.44 84 LEU A C 1
ATOM 674 O O . LEU A 1 84 ? -11.775 14.423 10.087 1.00 80.44 84 LEU A O 1
ATOM 678 N N . GLY A 1 85 ? -11.722 12.266 9.451 1.00 80.69 85 GLY A N 1
ATOM 679 C CA . GLY A 1 85 ? -10.272 12.190 9.366 1.00 80.69 85 GLY A CA 1
ATOM 680 C C . GLY A 1 85 ? -9.784 11.410 8.161 1.00 80.69 85 GLY A C 1
ATOM 681 O O . GLY A 1 85 ? -10.556 10.837 7.389 1.00 80.69 85 GLY A O 1
ATOM 682 N N . THR A 1 86 ? -8.468 11.417 8.013 1.00 84.94 86 THR A N 1
ATOM 683 C CA . THR A 1 86 ? -7.753 10.644 7.007 1.00 84.94 86 THR A CA 1
ATOM 684 C C . THR A 1 86 ? -7.105 9.455 7.696 1.00 84.94 86 THR A C 1
ATOM 686 O O . THR A 1 86 ? -6.420 9.632 8.702 1.00 84.94 86 THR A O 1
ATOM 689 N N . VAL A 1 87 ? -7.316 8.258 7.161 1.00 86.69 87 VAL A N 1
ATOM 690 C CA . VAL A 1 87 ? -6.782 7.011 7.710 1.00 86.69 87 VAL A CA 1
ATOM 691 C C . VAL A 1 87 ? -5.861 6.371 6.687 1.00 86.69 87 VAL A C 1
ATOM 693 O O . VAL A 1 87 ? -6.207 6.264 5.512 1.00 86.69 87 VAL A O 1
ATOM 696 N N . LEU A 1 88 ? -4.686 5.945 7.145 1.00 91.69 88 LEU A N 1
ATOM 697 C CA . LEU A 1 88 ? -3.797 5.060 6.406 1.00 91.69 88 LEU A CA 1
ATOM 698 C C . LEU A 1 88 ? -3.712 3.737 7.171 1.00 91.69 88 LEU A C 1
ATOM 700 O O 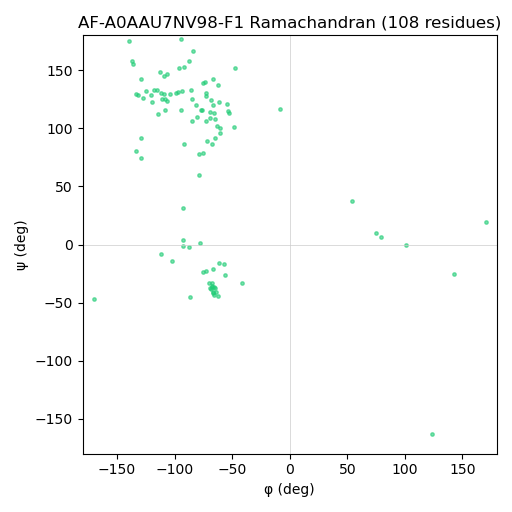. LEU A 1 88 ? -3.178 3.692 8.278 1.00 91.69 88 LEU A O 1
ATOM 704 N N . THR A 1 89 ? -4.249 2.671 6.591 1.00 90.25 89 THR A N 1
ATOM 705 C CA . THR A 1 89 ? -4.293 1.340 7.207 1.00 90.25 89 THR A CA 1
ATOM 706 C C . THR A 1 89 ? -3.293 0.432 6.516 1.00 90.25 89 THR A C 1
ATOM 708 O O . THR A 1 89 ? -3.368 0.250 5.302 1.00 90.25 89 THR A O 1
ATOM 711 N N . TYR A 1 90 ? -2.368 -0.154 7.274 1.00 92.19 90 TYR A N 1
ATOM 712 C CA . TYR A 1 90 ? -1.467 -1.183 6.759 1.00 92.19 90 TYR A CA 1
ATOM 713 C C . TYR A 1 90 ? -2.232 -2.492 6.544 1.00 92.19 90 TYR A C 1
ATOM 715 O O . TYR A 1 90 ? -2.915 -2.959 7.452 1.00 92.19 90 TYR A O 1
ATOM 723 N N . GLN A 1 91 ? -2.121 -3.064 5.347 1.00 90.50 91 GLN A N 1
ATOM 724 C CA . GLN A 1 91 ? -2.849 -4.274 4.946 1.00 90.50 91 GLN A CA 1
ATOM 725 C C . GLN A 1 91 ? -1.978 -5.535 4.986 1.00 90.50 91 GLN A C 1
ATOM 727 O O . GLN A 1 91 ? -2.497 -6.645 4.930 1.00 90.50 91 GLN A O 1
ATOM 732 N N . GLY A 1 92 ? -0.657 -5.377 5.081 1.00 89.12 92 GLY A N 1
ATOM 733 C CA . GLY A 1 92 ? 0.292 -6.484 5.080 1.00 89.12 92 GLY A CA 1
ATOM 734 C C . GLY A 1 92 ? 1.329 -6.360 3.972 1.00 89.12 92 GLY A C 1
ATOM 735 O O . GLY A 1 92 ? 1.546 -5.286 3.412 1.00 89.12 92 GLY A O 1
ATOM 736 N N . GLN A 1 93 ? 1.992 -7.474 3.682 1.00 89.00 93 GLN A N 1
ATOM 737 C CA . GLN A 1 93 ? 3.075 -7.555 2.711 1.00 89.00 93 GLN A CA 1
ATOM 738 C C . GLN A 1 93 ? 2.831 -8.739 1.778 1.00 89.00 93 GLN A C 1
ATOM 740 O O . GLN A 1 93 ? 2.623 -9.858 2.245 1.00 89.00 93 GLN A O 1
ATOM 745 N N . VAL A 1 94 ? 2.879 -8.501 0.471 1.00 81.00 94 VAL A N 1
ATOM 746 C CA . VAL A 1 94 ? 2.928 -9.562 -0.539 1.00 81.00 94 VAL A CA 1
ATOM 747 C C . VAL A 1 94 ? 4.373 -9.891 -0.880 1.00 81.00 94 VAL A C 1
ATOM 749 O O . VAL A 1 94 ? 5.265 -9.052 -0.767 1.00 81.00 94 VAL A O 1
ATOM 752 N N . ARG A 1 95 ? 4.620 -11.126 -1.312 1.00 74.19 95 ARG A N 1
ATOM 753 C CA . ARG A 1 95 ? 5.877 -11.488 -1.970 1.00 74.19 95 ARG A CA 1
ATOM 754 C C . ARG A 1 95 ? 5.594 -11.730 -3.447 1.00 74.19 95 ARG A C 1
ATOM 756 O O . ARG A 1 95 ? 4.527 -12.259 -3.753 1.00 74.19 95 ARG A O 1
ATOM 763 N N . PRO A 1 96 ? 6.522 -11.382 -4.353 1.00 68.38 96 PRO A N 1
ATOM 764 C CA . PRO A 1 96 ? 6.420 -11.793 -5.744 1.00 68.38 96 PRO A CA 1
ATOM 765 C C . PRO A 1 96 ? 6.231 -13.315 -5.827 1.00 68.38 96 PRO A C 1
ATOM 767 O O . PRO A 1 96 ? 7.102 -14.082 -5.414 1.00 68.38 96 PRO A O 1
ATOM 770 N N . GLY A 1 97 ? 5.059 -13.734 -6.295 1.00 66.25 97 GLY A N 1
ATOM 771 C CA . GLY A 1 97 ? 4.717 -15.128 -6.563 1.00 66.25 97 GLY A CA 1
ATOM 772 C C . GLY A 1 97 ? 4.968 -15.494 -8.021 1.00 66.25 97 GLY A C 1
ATOM 773 O O . GLY A 1 97 ? 5.322 -14.644 -8.839 1.00 66.25 97 GLY A O 1
ATOM 774 N N . LYS A 1 98 ? 4.762 -16.765 -8.373 1.00 65.94 98 LYS A N 1
ATOM 775 C CA . LYS A 1 98 ? 4.757 -17.176 -9.785 1.00 65.94 98 LYS A CA 1
ATOM 776 C C . LYS A 1 98 ? 3.461 -16.748 -10.473 1.00 65.94 98 LYS A C 1
ATOM 778 O O . LYS A 1 98 ? 3.447 -16.627 -11.697 1.00 65.94 98 LYS A O 1
ATOM 783 N N . GLN A 1 99 ? 2.391 -16.540 -9.705 1.00 62.72 99 GLN A N 1
ATOM 784 C CA . GLN A 1 99 ? 1.087 -16.099 -10.192 1.00 62.72 99 GLN A CA 1
ATOM 785 C C . GLN A 1 99 ? 0.482 -15.013 -9.290 1.00 62.72 99 GLN A C 1
ATOM 787 O O . GLN A 1 99 ? 0.804 -14.897 -8.105 1.00 62.72 99 GLN A O 1
ATOM 792 N N . ILE A 1 100 ? -0.412 -14.201 -9.867 1.00 62.81 100 ILE A N 1
ATOM 793 C CA . ILE A 1 100 ? -1.232 -13.245 -9.112 1.00 62.81 100 ILE A CA 1
ATOM 794 C C . ILE A 1 100 ? -2.099 -14.040 -8.128 1.00 62.81 100 ILE A C 1
ATOM 796 O O . ILE A 1 100 ? -2.873 -14.895 -8.550 1.00 62.81 100 ILE A O 1
ATOM 800 N N . GLY A 1 101 ? -1.989 -13.738 -6.833 1.00 58.91 101 GLY A N 1
ATOM 801 C CA . GLY A 1 101 ? -2.769 -14.398 -5.780 1.00 58.91 101 GLY A CA 1
ATOM 802 C C . GLY A 1 101 ? -2.021 -15.475 -4.991 1.00 58.91 101 GLY A C 1
ATOM 803 O O . GLY A 1 101 ? -2.598 -16.016 -4.049 1.00 58.91 101 GLY A O 1
ATOM 804 N N . ASP A 1 102 ? -0.750 -15.746 -5.301 1.00 61.38 102 ASP A N 1
ATOM 805 C CA . ASP A 1 102 ? 0.102 -16.587 -4.454 1.00 61.38 102 ASP A CA 1
ATOM 806 C C . ASP A 1 102 ? 0.295 -15.910 -3.080 1.00 61.38 102 ASP A C 1
ATOM 808 O O . ASP A 1 102 ? 1.063 -14.956 -2.935 1.00 61.38 102 ASP A O 1
ATOM 812 N N . MET A 1 103 ? -0.424 -16.380 -2.056 1.00 57.03 103 MET A N 1
ATOM 813 C CA . MET A 1 103 ? -0.254 -15.922 -0.675 1.00 57.03 103 MET A CA 1
ATOM 814 C C . MET A 1 103 ? 0.858 -16.720 0.009 1.00 57.03 103 MET A C 1
ATOM 816 O O . MET A 1 103 ? 0.885 -17.947 -0.049 1.00 57.03 103 MET A O 1
ATOM 820 N N . VAL A 1 104 ? 1.768 -16.025 0.692 1.00 57.75 104 VAL A N 1
ATOM 821 C CA . VAL A 1 104 ? 2.719 -16.663 1.610 1.00 57.75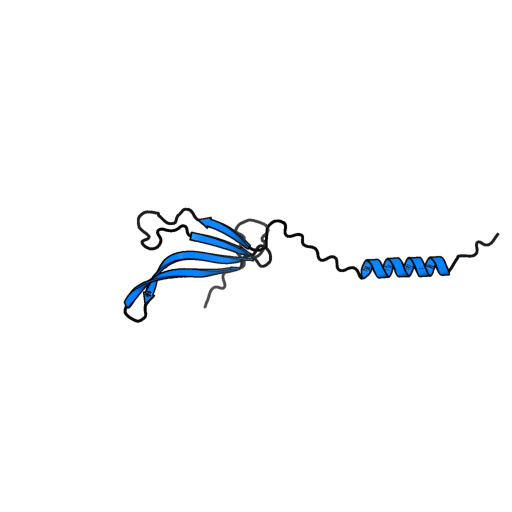 104 VAL A CA 1
ATOM 822 C C . VAL A 1 104 ? 1.980 -16.887 2.920 1.00 57.75 104 VAL A C 1
ATOM 824 O O . VAL A 1 104 ? 1.478 -15.916 3.479 1.00 57.75 104 VAL A O 1
ATOM 827 N N . ASP A 1 105 ? 1.885 -18.153 3.333 1.00 55.09 105 ASP A N 1
ATOM 828 C CA . ASP A 1 105 ? 1.185 -18.678 4.512 1.00 55.09 105 ASP A CA 1
ATOM 829 C C . ASP A 1 105 ? 0.652 -17.624 5.491 1.00 55.09 105 ASP A C 1
ATOM 831 O O . ASP A 1 105 ? 1.405 -16.914 6.166 1.00 55.09 105 ASP A O 1
ATOM 835 N N . GLN A 1 106 ? -0.676 -17.592 5.632 1.00 49.47 106 GLN A N 1
ATOM 836 C CA . GLN A 1 106 ? -1.311 -17.009 6.807 1.00 49.47 106 GLN A CA 1
ATOM 837 C C . GLN A 1 106 ? -0.700 -17.683 8.036 1.00 49.47 106 GLN A C 1
ATOM 839 O O . GLN A 1 106 ? -0.885 -18.881 8.252 1.00 49.47 106 GLN A O 1
ATOM 844 N N . ALA A 1 107 ? 0.015 -16.913 8.858 1.00 47.66 107 ALA A N 1
ATOM 845 C CA . ALA A 1 107 ? 0.317 -17.332 10.213 1.00 47.66 107 ALA A CA 1
ATOM 846 C C . ALA A 1 107 ? -1.026 -17.521 10.927 1.00 47.66 107 ALA A C 1
ATOM 848 O O . ALA A 1 107 ? -1.649 -16.562 11.382 1.00 47.66 107 ALA A O 1
ATOM 849 N N . VAL A 1 108 ? -1.501 -18.766 10.954 1.00 46.25 108 VAL A N 1
ATOM 850 C CA . VAL A 1 108 ? -2.620 -19.198 11.780 1.00 46.25 108 VAL A CA 1
ATOM 851 C C . VAL A 1 108 ? -2.187 -18.940 13.216 1.00 46.25 108 VAL A C 1
ATOM 853 O O . VAL A 1 108 ? -1.376 -19.679 13.775 1.00 46.25 108 VAL A O 1
ATOM 856 N N . GLY A 1 109 ? -2.671 -17.832 13.776 1.00 48.25 109 GLY A N 1
ATOM 857 C CA . GLY A 1 109 ? -2.563 -17.553 15.197 1.00 48.25 109 GLY A CA 1
ATOM 858 C C . GLY A 1 109 ? -3.158 -18.728 15.965 1.00 48.25 109 GLY A C 1
ATOM 859 O O . GLY A 1 109 ? -4.310 -19.099 15.734 1.00 48.25 109 GLY A O 1
ATOM 860 N N . ARG A 1 110 ? -2.335 -19.341 16.814 1.00 38.59 110 ARG A N 1
ATOM 861 C CA . ARG A 1 110 ? -2.803 -20.172 17.922 1.00 38.59 110 ARG A CA 1
ATOM 862 C C . ARG A 1 110 ? -3.153 -19.281 19.100 1.00 38.59 110 ARG A C 1
ATOM 864 O O . ARG A 1 110 ? -2.421 -18.284 19.293 1.00 38.59 110 ARG A O 1
#

Nearest PDB structures (foldseek):
  4c7p-assembly1_A  TM=6.009E-01  e=3.725E+00  Legionella pneumophila subsp. pneumophila str. Philadelphia 1
  5nmy-assembly1_A  TM=2.997E-01  e=5.020E-01  Staphylococcus simulans
  4d7r-assembly1_A  TM=4.768E-01  e=5.202E+00  Rickettsia prowazekii str. Madrid E
  1xsz-assembly2_B  TM=4.486E-01  e=4.920E+00  Legionella pneumophila